Protein AF-A0A1E3VRV4-F1 (afdb_monomer_lite)

Secondary structure (DSSP, 8-state):
-HHHHHHHHHHHHHHHHHHHHHHHHHHHHHHHHHHHHHHH-SSHHHHHHHHHHHHHHHHHHHHHHHHHHHHHHHHHHHHHHHTTS--

Structure (mmCIF, N/CA/C/O backbone):
data_AF-A0A1E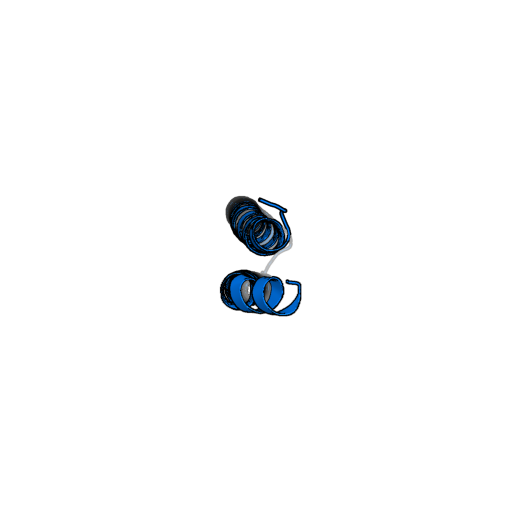3VRV4-F1
#
_entry.id   AF-A0A1E3VRV4-F1
#
loop_
_atom_site.group_PDB
_atom_site.id
_atom_site.type_symbol
_atom_site.label_atom_id
_atom_site.label_alt_id
_atom_site.label_comp_id
_atom_site.label_asym_id
_atom_site.label_entity_id
_atom_site.label_seq_id
_atom_site.pdbx_PDB_ins_code
_atom_site.Cartn_x
_atom_site.Cartn_y
_atom_site.Cartn_z
_atom_site.occupancy
_atom_site.B_iso_or_equiv
_atom_site.auth_seq_id
_atom_site.auth_comp_id
_atom_site.auth_asym_id
_atom_site.auth_atom_id
_atom_site.pdbx_PDB_model_num
ATOM 1 N N . MET A 1 1 ? -15.346 -4.628 31.994 1.00 69.12 1 MET A N 1
ATOM 2 C CA . MET A 1 1 ? -15.006 -3.425 31.200 1.00 69.12 1 MET A CA 1
ATOM 3 C C . MET A 1 1 ? -14.068 -3.779 30.048 1.00 69.12 1 MET A C 1
ATOM 5 O O . MET A 1 1 ? -14.485 -3.634 28.909 1.00 69.12 1 MET A O 1
ATOM 9 N N . LEU A 1 2 ? -12.901 -4.388 30.306 1.00 76.56 2 LEU A N 1
ATOM 10 C CA . LEU A 1 2 ? -11.962 -4.838 29.256 1.00 76.56 2 LEU A CA 1
ATOM 11 C C . LEU A 1 2 ? -12.579 -5.759 28.182 1.00 76.56 2 LEU A C 1
ATOM 13 O O . LEU A 1 2 ? -12.386 -5.518 26.998 1.00 76.56 2 LEU A O 1
AT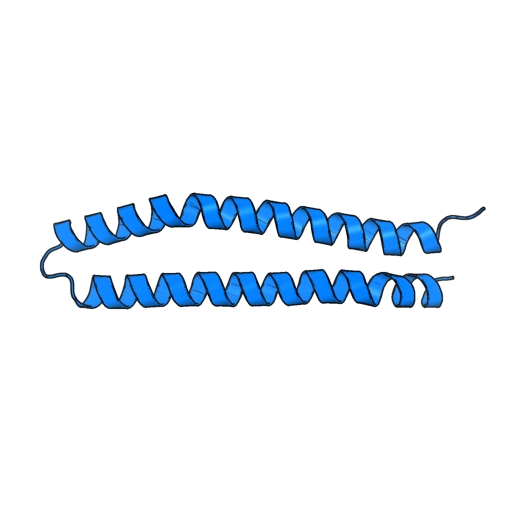OM 17 N N . GLY A 1 3 ? -13.381 -6.762 28.563 1.00 79.12 3 GLY A N 1
ATOM 18 C CA . GLY A 1 3 ? -14.021 -7.658 27.585 1.00 79.12 3 GLY A CA 1
ATOM 19 C C . GLY A 1 3 ? -14.972 -6.955 26.601 1.00 79.12 3 GLY A C 1
ATOM 20 O O . GLY A 1 3 ? -14.980 -7.291 25.423 1.00 79.12 3 GLY A O 1
ATOM 21 N N . ARG A 1 4 ? -15.718 -5.930 27.051 1.00 79.19 4 ARG A N 1
ATOM 22 C CA . ARG A 1 4 ? -16.581 -5.104 26.178 1.00 79.19 4 ARG A CA 1
ATOM 23 C C . ARG A 1 4 ? -15.769 -4.181 25.275 1.00 79.19 4 ARG A C 1
ATOM 25 O O . ARG A 1 4 ? -16.109 -4.055 24.107 1.00 79.19 4 ARG A O 1
ATOM 32 N N . SER A 1 5 ? -14.693 -3.596 25.805 1.00 78.81 5 SER A N 1
ATOM 33 C CA . SER A 1 5 ? -13.742 -2.782 25.037 1.00 78.81 5 SER A CA 1
ATOM 34 C C . SER A 1 5 ? -13.103 -3.563 23.891 1.00 78.81 5 SER A C 1
ATOM 36 O O . SER A 1 5 ? -13.083 -3.097 22.755 1.00 78.81 5 SER A O 1
ATOM 38 N N . LEU A 1 6 ? -12.655 -4.790 24.158 1.00 80.81 6 LEU A N 1
ATOM 39 C CA . LEU A 1 6 ? -12.085 -5.645 23.122 1.00 80.81 6 LEU A CA 1
ATOM 40 C C . LEU A 1 6 ? -13.141 -6.043 22.087 1.00 80.81 6 LEU A C 1
ATOM 42 O O . LEU A 1 6 ? -12.894 -5.900 20.895 1.00 80.81 6 LEU A O 1
ATOM 46 N N . GLN A 1 7 ? -14.330 -6.472 22.522 1.00 87.12 7 GLN A N 1
ATOM 47 C CA . GLN A 1 7 ? -15.412 -6.854 21.607 1.00 87.12 7 GLN A CA 1
ATOM 48 C C . GLN A 1 7 ? -15.859 -5.704 20.694 1.00 87.12 7 GLN A C 1
ATOM 50 O O . GLN A 1 7 ? -16.056 -5.927 19.502 1.00 87.12 7 GLN A O 1
ATOM 55 N N . SER A 1 8 ? -15.978 -4.476 21.206 1.00 83.50 8 SER A N 1
ATOM 56 C CA . SER A 1 8 ? -16.346 -3.321 20.377 1.00 83.50 8 SER A CA 1
ATOM 57 C C . SER A 1 8 ? -15.237 -2.908 19.411 1.00 83.50 8 SER A C 1
ATOM 59 O O . SER A 1 8 ? -15.518 -2.320 18.371 1.00 83.50 8 SER A O 1
ATOM 61 N N . ALA A 1 9 ? -13.977 -3.194 19.745 1.00 88.56 9 ALA A N 1
ATOM 62 C CA . ALA A 1 9 ? -12.822 -2.851 18.929 1.00 88.56 9 ALA A CA 1
ATOM 63 C C . ALA A 1 9 ? -12.541 -3.875 17.810 1.00 88.56 9 ALA A C 1
ATOM 65 O O . ALA A 1 9 ? -11.841 -3.533 16.857 1.00 88.56 9 ALA A O 1
ATOM 66 N N . VAL A 1 10 ? -13.096 -5.095 17.882 1.00 90.81 10 VAL A N 1
ATOM 67 C CA . VAL A 1 10 ? -12.892 -6.165 16.880 1.00 90.81 10 VAL A CA 1
ATOM 68 C C . VAL A 1 10 ? -13.209 -5.718 15.444 1.00 90.81 10 VAL A C 1
ATOM 70 O O . VAL A 1 10 ? -12.356 -5.928 14.583 1.00 90.81 10 VAL A O 1
ATOM 73 N N . PRO A 1 11 ? -14.354 -5.073 15.137 1.00 92.81 11 PRO A N 1
ATOM 74 C CA . PRO A 1 11 ? -14.642 -4.630 13.771 1.00 92.81 11 PRO A CA 1
ATOM 75 C C . PRO A 1 11 ? -13.614 -3.627 13.232 1.00 92.81 11 PRO A C 1
ATOM 77 O O . PRO A 1 11 ? -13.206 -3.715 12.076 1.00 92.81 11 PRO A O 1
ATOM 80 N N . ALA A 1 12 ? -13.150 -2.700 14.077 1.00 91.06 12 ALA A N 1
ATOM 81 C CA . ALA A 1 12 ? -12.140 -1.718 13.690 1.00 91.06 12 ALA A CA 1
ATOM 82 C C . ALA A 1 12 ? -10.753 -2.362 13.509 1.00 91.06 12 ALA A C 1
ATOM 84 O O . ALA A 1 12 ? -10.046 -2.028 12.561 1.00 91.06 12 ALA A O 1
ATOM 85 N N . ALA A 1 13 ? -10.391 -3.335 14.352 1.00 91.94 13 ALA A N 1
ATOM 86 C CA . ALA A 1 13 ? -9.173 -4.128 14.183 1.00 91.94 13 ALA A CA 1
ATOM 87 C C . ALA A 1 13 ? -9.198 -4.946 12.882 1.00 91.94 13 ALA A C 1
ATOM 89 O O . ALA A 1 13 ? -8.201 -5.004 12.164 1.00 91.94 13 ALA A O 1
ATOM 90 N N . LEU A 1 14 ? -10.348 -5.540 12.545 1.00 95.62 14 LEU A N 1
ATOM 91 C CA . LEU A 1 14 ? -10.532 -6.245 11.280 1.00 95.62 14 LEU A CA 1
ATOM 92 C C . LEU A 1 14 ? -10.350 -5.296 10.089 1.00 95.62 14 LEU A C 1
ATOM 94 O O . LEU A 1 14 ? -9.638 -5.645 9.156 1.00 95.62 14 LEU A O 1
ATOM 98 N N . ALA A 1 15 ? -10.915 -4.087 10.141 1.00 95.81 15 ALA A N 1
ATOM 99 C CA . ALA A 1 15 ? -10.740 -3.092 9.083 1.00 95.81 15 ALA A CA 1
ATOM 100 C C . ALA A 1 15 ? -9.265 -2.690 8.888 1.00 95.81 15 ALA A C 1
ATOM 102 O O . ALA A 1 15 ? -8.804 -2.594 7.751 1.00 95.81 15 ALA A O 1
ATOM 103 N N . VAL A 1 16 ? -8.510 -2.510 9.979 1.00 96.12 16 VAL A N 1
ATOM 104 C CA . VAL A 1 16 ? -7.057 -2.269 9.922 1.00 96.12 16 VAL A CA 1
ATOM 105 C C . VAL A 1 16 ? -6.333 -3.446 9.262 1.00 96.12 16 VAL A C 1
ATOM 107 O O . VAL A 1 16 ? -5.544 -3.238 8.342 1.00 96.12 16 VAL A O 1
ATOM 110 N N . ASN A 1 17 ? -6.625 -4.681 9.679 1.00 96.75 17 ASN A N 1
ATOM 111 C CA . ASN A 1 17 ? -5.986 -5.877 9.127 1.00 96.75 17 ASN A CA 1
ATOM 112 C C . ASN A 1 17 ? -6.287 -6.062 7.636 1.00 96.75 17 ASN A C 1
ATOM 114 O O . ASN A 1 17 ? -5.367 -6.298 6.856 1.00 96.75 17 ASN A O 1
ATOM 118 N N . THR A 1 18 ? -7.547 -5.905 7.226 1.00 97.44 18 THR A N 1
ATOM 119 C CA . THR A 1 18 ? -7.935 -5.943 5.811 1.00 97.44 18 THR A CA 1
ATOM 120 C C . THR A 1 18 ? -7.172 -4.888 5.022 1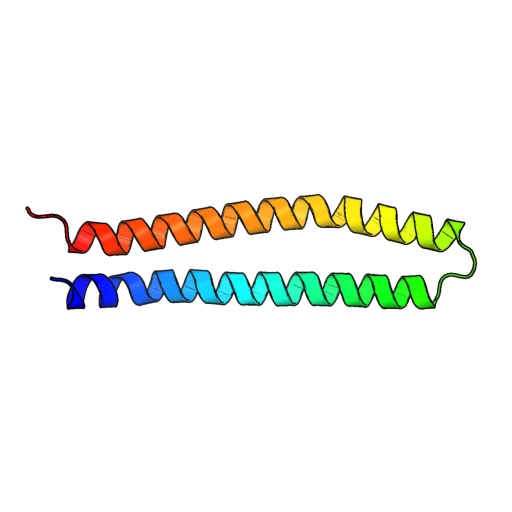.00 97.44 18 THR A C 1
ATOM 122 O O . THR A 1 18 ? -6.586 -5.200 3.989 1.00 97.44 18 THR A O 1
ATOM 125 N N . LYS A 1 19 ? -7.065 -3.662 5.552 1.00 97.31 19 LYS A N 1
ATOM 126 C CA . LYS A 1 19 ? -6.324 -2.598 4.876 1.00 97.31 19 LYS A CA 1
ATOM 127 C C . LYS A 1 19 ? -4.842 -2.928 4.698 1.00 97.31 19 LYS A C 1
ATOM 129 O O . LYS A 1 19 ? -4.276 -2.616 3.654 1.00 97.31 19 LYS A O 1
ATOM 134 N N . LEU A 1 20 ? -4.207 -3.556 5.687 1.00 97.25 20 LEU A N 1
ATOM 135 C CA . LEU A 1 20 ? -2.813 -4.000 5.579 1.00 97.25 20 LEU A CA 1
ATOM 136 C C . LEU A 1 20 ? -2.633 -5.054 4.481 1.00 97.25 20 LEU A C 1
ATOM 138 O O . LEU A 1 20 ? -1.668 -4.980 3.721 1.00 97.25 20 LEU A O 1
ATOM 142 N N . VAL A 1 21 ? -3.569 -6.000 4.367 1.00 97.94 21 VAL A N 1
ATOM 143 C CA . VAL A 1 21 ? -3.562 -7.006 3.293 1.00 97.94 21 VAL A CA 1
ATOM 144 C C . VAL A 1 21 ? -3.746 -6.345 1.926 1.00 97.94 21 VAL A C 1
ATOM 146 O O . VAL A 1 21 ? -2.987 -6.651 1.009 1.00 97.94 21 VAL A O 1
ATOM 149 N N . ASP A 1 22 ? -4.671 -5.391 1.796 1.00 96.81 22 ASP A N 1
ATOM 150 C CA . ASP A 1 22 ? -4.891 -4.653 0.546 1.00 96.81 22 ASP A CA 1
ATOM 151 C C . ASP A 1 22 ? -3.644 -3.862 0.120 1.00 96.81 22 ASP A C 1
ATOM 153 O O . ASP A 1 22 ? -3.265 -3.868 -1.053 1.00 96.81 22 ASP A O 1
ATOM 157 N N . ILE A 1 23 ? -2.972 -3.208 1.076 1.00 96.44 23 ILE A N 1
ATOM 158 C CA . ILE A 1 23 ? -1.702 -2.501 0.852 1.00 96.44 23 ILE A CA 1
ATOM 159 C C . ILE A 1 23 ? -0.635 -3.477 0.354 1.00 96.44 23 ILE A C 1
ATOM 161 O O . ILE A 1 23 ? 0.016 -3.218 -0.659 1.00 96.44 23 ILE A O 1
ATOM 165 N N . ALA A 1 24 ? -0.469 -4.610 1.039 1.00 97.00 24 ALA A N 1
ATOM 166 C CA . ALA A 1 24 ? 0.508 -5.621 0.656 1.00 97.00 24 ALA A CA 1
ATOM 167 C C . ALA A 1 24 ? 0.229 -6.156 -0.756 1.00 97.00 24 ALA A C 1
ATOM 169 O O . ALA A 1 24 ? 1.136 -6.204 -1.584 1.00 97.00 24 ALA A O 1
ATOM 170 N N . HIS A 1 25 ? -1.027 -6.487 -1.058 1.00 97.50 25 HIS A N 1
ATOM 171 C CA . HIS A 1 25 ? -1.439 -6.972 -2.371 1.00 97.50 25 HIS A CA 1
ATOM 172 C C . HIS A 1 25 ? -1.177 -5.939 -3.477 1.00 97.50 25 HIS A C 1
ATOM 174 O O . HIS A 1 25 ? -0.590 -6.273 -4.509 1.00 97.50 25 HIS A O 1
ATOM 180 N N . SER A 1 26 ? -1.550 -4.675 -3.251 1.00 95.00 26 SER A N 1
ATOM 181 C CA . SER A 1 26 ? -1.317 -3.582 -4.201 1.00 95.00 26 SER A CA 1
ATOM 182 C C . SER A 1 26 ? 0.174 -3.369 -4.474 1.00 95.00 26 SER A C 1
ATOM 184 O O . SER A 1 26 ? 0.569 -3.188 -5.624 1.00 95.00 26 SER A O 1
ATOM 186 N N . ASN A 1 27 ? 1.007 -3.393 -3.432 1.00 94.94 27 ASN A N 1
ATOM 187 C CA . ASN A 1 27 ? 2.433 -3.096 -3.556 1.00 94.94 27 ASN A CA 1
ATOM 188 C C . ASN A 1 27 ? 3.202 -4.268 -4.178 1.00 94.94 27 ASN A C 1
ATOM 190 O O . ASN A 1 27 ? 4.080 -4.049 -5.010 1.00 94.94 27 ASN A O 1
ATOM 194 N N . VAL A 1 28 ? 2.837 -5.512 -3.845 1.00 96.56 28 VAL A N 1
ATOM 195 C CA . VAL A 1 28 ? 3.389 -6.706 -4.505 1.00 96.56 28 VAL A CA 1
ATOM 196 C C . VAL A 1 28 ? 3.016 -6.725 -5.984 1.00 96.56 28 VAL A C 1
ATOM 198 O O . VAL A 1 28 ? 3.889 -6.949 -6.818 1.00 96.56 28 VAL A O 1
ATOM 201 N N . SER A 1 29 ? 1.756 -6.442 -6.326 1.00 96.12 29 SER A N 1
ATOM 202 C CA . SER A 1 29 ? 1.309 -6.410 -7.724 1.00 96.12 29 SER A CA 1
ATOM 203 C C . SER A 1 29 ? 2.082 -5.370 -8.538 1.00 96.12 29 SER A C 1
ATOM 205 O O . SER A 1 29 ? 2.636 -5.703 -9.583 1.00 96.12 29 SER A O 1
ATOM 207 N N . ALA A 1 30 ? 2.207 -4.144 -8.018 1.00 95.12 30 ALA A N 1
ATOM 208 C CA . ALA A 1 30 ? 2.966 -3.078 -8.671 1.00 95.12 30 ALA A CA 1
ATOM 209 C C . ALA A 1 30 ? 4.464 -3.417 -8.801 1.00 95.12 30 ALA A C 1
ATOM 211 O O . ALA A 1 30 ? 5.084 -3.139 -9.826 1.00 95.12 30 ALA A O 1
ATOM 212 N N . GLY A 1 31 ? 5.057 -4.041 -7.778 1.00 95.56 31 GLY A N 1
ATOM 213 C CA . GLY A 1 31 ? 6.453 -4.477 -7.816 1.00 95.56 31 GLY A CA 1
ATOM 214 C C . GLY A 1 31 ? 6.707 -5.589 -8.838 1.00 95.56 31 GLY A C 1
ATOM 215 O O . GLY A 1 31 ? 7.724 -5.566 -9.527 1.00 95.56 31 GLY A O 1
ATOM 216 N N . LEU A 1 32 ? 5.780 -6.542 -8.973 1.00 97.94 32 LEU A N 1
ATOM 217 C CA . LEU A 1 32 ? 5.857 -7.603 -9.982 1.00 97.94 32 LEU A CA 1
ATOM 218 C C . LEU A 1 32 ? 5.688 -7.057 -11.403 1.00 97.94 32 LEU A C 1
ATOM 220 O O . LEU A 1 32 ? 6.383 -7.512 -12.309 1.00 97.94 32 LEU A O 1
ATOM 224 N N . GLU A 1 33 ? 4.806 -6.076 -11.596 1.00 96.75 33 GLU A N 1
ATOM 225 C CA . GLU A 1 33 ? 4.662 -5.362 -12.868 1.00 96.75 33 GLU A CA 1
ATOM 226 C C . GLU A 1 33 ? 5.967 -4.651 -13.248 1.00 96.75 33 GLU A C 1
ATOM 228 O O . GLU A 1 33 ? 6.503 -4.895 -14.328 1.00 96.75 33 GLU A O 1
ATOM 233 N N . LEU A 1 34 ? 6.570 -3.901 -12.318 1.00 97.50 34 LEU A N 1
ATOM 234 C CA . LEU A 1 34 ? 7.883 -3.294 -12.543 1.00 97.50 34 LEU A CA 1
ATOM 235 C C . LEU A 1 34 ? 8.956 -4.346 -12.856 1.00 97.50 34 LEU A C 1
ATOM 237 O O . LEU A 1 34 ? 9.757 -4.154 -13.766 1.00 97.50 34 LEU A O 1
ATOM 241 N N . ALA A 1 35 ? 9.001 -5.454 -12.112 1.00 98.06 35 ALA A N 1
ATOM 242 C CA . ALA A 1 35 ? 9.984 -6.512 -12.336 1.00 98.06 35 ALA A CA 1
ATOM 243 C C . ALA A 1 35 ? 9.841 -7.138 -13.732 1.00 98.06 35 ALA A C 1
ATOM 245 O O . ALA A 1 35 ? 10.847 -7.387 -14.400 1.00 98.06 35 ALA A O 1
ATOM 246 N N . ARG A 1 36 ? 8.602 -7.351 -14.191 1.00 98.25 36 ARG A N 1
ATOM 247 C CA . ARG A 1 36 ? 8.303 -7.813 -15.550 1.00 98.25 36 ARG A CA 1
ATOM 248 C C . ARG A 1 36 ? 8.819 -6.824 -16.593 1.00 98.25 36 ARG A C 1
ATOM 250 O O . ARG A 1 36 ? 9.477 -7.247 -17.542 1.00 98.25 36 ARG A O 1
ATOM 257 N N . ASP A 1 37 ? 8.549 -5.537 -16.410 1.00 97.62 37 ASP A N 1
ATOM 258 C CA . ASP A 1 37 ? 8.961 -4.505 -17.361 1.00 97.62 37 ASP A CA 1
ATOM 259 C C . ASP A 1 37 ? 10.487 -4.350 -17.401 1.00 97.62 37 ASP A C 1
ATOM 261 O O . ASP A 1 37 ? 11.082 -4.270 -18.475 1.00 97.62 37 ASP A O 1
ATOM 265 N N . LEU A 1 38 ? 11.147 -4.398 -16.240 1.00 98.31 38 LEU A N 1
ATOM 266 C CA . LEU A 1 38 ? 12.607 -4.371 -16.134 1.00 98.31 38 LEU A CA 1
ATOM 267 C C . LEU A 1 38 ? 13.258 -5.583 -16.803 1.00 98.31 38 LEU A C 1
ATOM 269 O O . LEU A 1 38 ? 14.269 -5.425 -17.483 1.00 98.31 38 LEU A O 1
ATOM 273 N N . ALA A 1 39 ? 12.683 -6.778 -16.653 1.00 97.81 39 ALA A N 1
ATOM 274 C CA . ALA A 1 39 ? 13.173 -7.978 -17.330 1.00 97.81 39 ALA A CA 1
ATOM 275 C C . ALA A 1 39 ? 13.056 -7.881 -18.865 1.00 97.81 39 ALA A C 1
ATOM 277 O O . ALA A 1 39 ? 13.819 -8.528 -19.580 1.00 97.81 39 ALA A O 1
ATOM 278 N N . GLY A 1 40 ? 12.116 -7.074 -19.369 1.00 97.88 40 GLY A N 1
ATOM 279 C CA . GLY A 1 40 ? 11.947 -6.784 -20.794 1.00 97.88 40 GLY A CA 1
ATOM 280 C C . GLY A 1 40 ? 12.789 -5.615 -21.321 1.00 97.88 40 GLY A C 1
ATOM 281 O O . GLY A 1 40 ? 12.847 -5.423 -22.539 1.00 97.88 40 GLY A O 1
ATOM 282 N N . ALA A 1 41 ? 13.437 -4.839 -20.446 1.00 98.31 41 ALA A N 1
ATOM 283 C CA . ALA A 1 41 ? 14.178 -3.646 -20.835 1.00 98.31 41 ALA A CA 1
ATOM 284 C C . ALA A 1 41 ? 15.430 -4.002 -21.650 1.00 98.31 41 ALA A C 1
ATOM 286 O O . ALA A 1 41 ? 16.255 -4.825 -21.253 1.00 98.31 41 ALA A O 1
ATOM 287 N N . LYS A 1 42 ? 15.613 -3.334 -22.790 1.00 98.00 42 LYS A N 1
ATOM 288 C CA . LYS A 1 42 ? 16.724 -3.598 -23.719 1.00 98.00 42 LYS A CA 1
ATOM 289 C C . LYS A 1 42 ? 17.961 -2.768 -23.409 1.00 98.00 42 LYS A C 1
ATOM 291 O O . LYS A 1 42 ? 19.044 -3.061 -23.911 1.00 98.00 42 LYS A O 1
ATOM 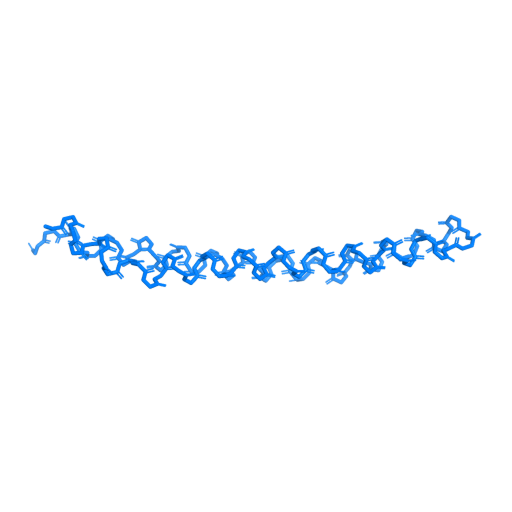296 N N . THR A 1 43 ? 17.803 -1.697 -22.631 1.00 98.25 43 THR A N 1
ATOM 297 C CA . THR A 1 43 ? 18.885 -0.762 -22.305 1.00 98.25 43 THR A CA 1
ATOM 298 C C . THR A 1 43 ? 18.794 -0.266 -20.859 1.00 98.25 43 THR A C 1
ATOM 300 O O . THR A 1 43 ? 17.692 -0.161 -20.314 1.00 98.25 43 THR A O 1
ATOM 303 N N . PRO A 1 44 ? 19.921 0.148 -20.248 1.00 97.75 44 PRO A N 1
ATOM 304 C CA . PRO A 1 44 ? 19.908 0.786 -18.929 1.00 97.75 44 PRO A CA 1
ATOM 305 C C . PRO A 1 44 ? 19.031 2.045 -18.866 1.00 97.75 44 PRO A C 1
ATOM 307 O O . PRO A 1 44 ? 18.393 2.307 -17.851 1.00 97.75 44 PRO A O 1
ATOM 310 N N . MET A 1 45 ? 18.961 2.814 -19.958 1.00 98.06 45 MET A N 1
ATOM 311 C CA . MET A 1 45 ? 18.137 4.026 -20.032 1.00 98.06 45 MET A CA 1
ATOM 312 C C . MET A 1 45 ? 16.635 3.708 -20.004 1.00 98.06 45 MET A C 1
ATOM 314 O O . MET A 1 45 ? 15.856 4.427 -19.381 1.00 98.06 45 MET A O 1
ATOM 318 N N . GLU A 1 46 ? 16.218 2.626 -20.662 1.00 98.12 46 GLU A N 1
ATOM 319 C CA . GLU A 1 46 ? 14.841 2.129 -20.603 1.00 98.12 46 GLU A CA 1
ATOM 320 C C . GLU A 1 46 ? 14.491 1.648 -19.191 1.00 98.12 46 GLU A C 1
ATOM 322 O O . GLU A 1 46 ? 13.485 2.084 -18.634 1.00 98.12 46 GLU A O 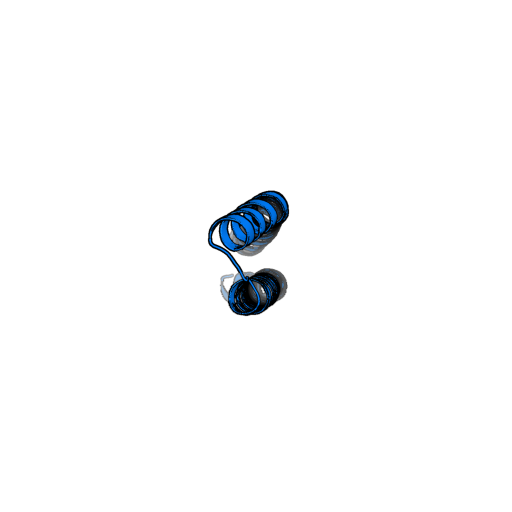1
ATOM 327 N N . ALA A 1 47 ? 15.373 0.864 -18.562 1.00 97.81 47 ALA A N 1
ATOM 328 C CA . ALA A 1 47 ? 15.206 0.430 -17.175 1.00 97.81 47 ALA A CA 1
ATOM 329 C C . ALA A 1 47 ? 15.099 1.617 -16.197 1.00 97.81 47 ALA A C 1
ATOM 331 O O . ALA A 1 47 ? 14.240 1.630 -15.316 1.00 97.81 47 ALA A O 1
ATOM 332 N N . MET A 1 48 ? 15.920 2.658 -16.382 1.00 98.00 48 MET A N 1
ATOM 333 C CA . MET A 1 48 ? 15.858 3.876 -15.570 1.00 98.00 48 MET A CA 1
ATOM 334 C C . MET A 1 48 ? 14.514 4.601 -15.728 1.00 98.00 48 MET A C 1
ATOM 336 O O . MET A 1 48 ? 13.931 5.032 -14.734 1.00 98.00 48 MET A O 1
ATOM 340 N N . ARG A 1 49 ? 13.992 4.712 -16.956 1.00 97.75 49 ARG A N 1
ATOM 341 C CA . ARG A 1 49 ? 12.676 5.321 -17.216 1.00 97.75 49 ARG A CA 1
ATOM 342 C C . ARG A 1 49 ? 11.544 4.549 -16.542 1.00 97.75 49 ARG A C 1
ATOM 344 O O . ARG A 1 49 ? 10.688 5.181 -15.929 1.00 97.75 49 ARG A O 1
ATOM 351 N N . LEU A 1 50 ? 11.571 3.217 -16.612 1.00 98.06 50 LEU A N 1
ATOM 352 C CA . LEU A 1 50 ? 10.604 2.352 -15.929 1.00 98.06 50 LEU A CA 1
ATOM 353 C C . LEU A 1 50 ? 10.644 2.559 -14.409 1.00 98.06 50 LEU A C 1
ATOM 355 O O . LEU A 1 50 ? 9.603 2.764 -13.789 1.00 98.06 50 LEU A O 1
ATOM 359 N N . GLY A 1 51 ? 11.841 2.607 -13.817 1.00 96.12 51 GLY A N 1
ATOM 360 C CA . GLY A 1 51 ? 12.007 2.861 -12.385 1.00 96.12 51 GLY A CA 1
ATOM 361 C C . GLY A 1 51 ? 11.477 4.231 -11.946 1.00 96.12 51 GLY A C 1
ATOM 362 O O . GLY A 1 51 ? 10.775 4.330 -10.940 1.00 96.12 51 GLY A O 1
ATOM 363 N 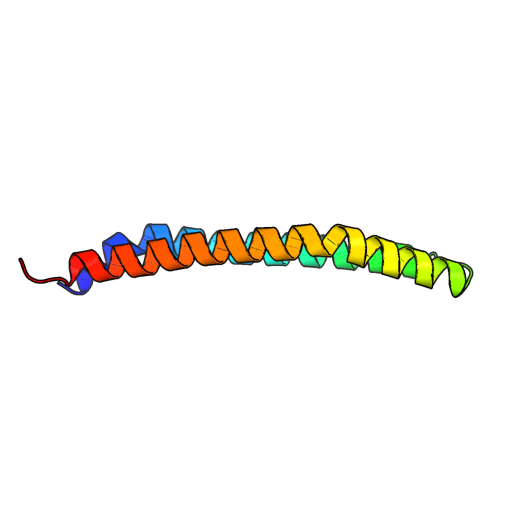N . VAL A 1 52 ? 11.764 5.292 -12.709 1.00 96.69 52 VAL A N 1
ATOM 364 C CA . VAL A 1 52 ? 11.247 6.642 -12.419 1.00 96.69 52 VAL A CA 1
ATOM 365 C C . VAL A 1 52 ? 9.724 6.683 -12.538 1.00 96.69 52 VAL A C 1
ATOM 367 O O . VAL A 1 52 ? 9.066 7.216 -11.645 1.00 96.69 52 VAL A O 1
ATOM 370 N N . ALA A 1 53 ? 9.160 6.108 -13.603 1.00 95.31 53 ALA A N 1
ATOM 371 C CA . ALA A 1 53 ? 7.715 6.069 -13.812 1.00 95.31 53 ALA A CA 1
ATOM 372 C C . ALA A 1 53 ? 7.000 5.311 -12.685 1.00 95.31 53 ALA A C 1
ATOM 374 O O . ALA A 1 53 ? 6.015 5.812 -12.141 1.00 95.31 53 ALA A O 1
ATOM 375 N N . TYR A 1 54 ? 7.536 4.154 -12.280 1.00 95.38 54 TYR A N 1
ATOM 376 C CA . TYR A 1 54 ? 7.039 3.401 -11.133 1.00 95.38 54 TYR A CA 1
ATOM 377 C C . TYR A 1 54 ? 6.993 4.270 -9.879 1.00 95.38 54 TYR A C 1
ATOM 379 O O . TYR A 1 54 ? 5.928 4.434 -9.291 1.00 95.38 54 TYR A O 1
ATOM 387 N N . TRP A 1 55 ? 8.111 4.891 -9.492 1.00 94.44 55 TRP A N 1
ATOM 388 C CA . TRP A 1 55 ? 8.154 5.679 -8.260 1.00 94.44 55 TRP A CA 1
ATOM 389 C C . TRP A 1 55 ? 7.245 6.906 -8.311 1.00 94.44 55 TRP A C 1
ATOM 391 O O . TRP A 1 55 ? 6.555 7.184 -7.331 1.00 94.44 55 TRP A O 1
ATOM 401 N N . PHE A 1 56 ? 7.182 7.606 -9.446 1.00 92.31 56 PHE A N 1
ATOM 402 C CA . PHE A 1 56 ? 6.306 8.767 -9.604 1.00 92.31 56 PHE A CA 1
ATOM 403 C C . PHE A 1 56 ? 4.829 8.394 -9.420 1.00 92.31 56 PHE A C 1
ATOM 405 O O . PHE A 1 56 ? 4.101 9.080 -8.703 1.00 92.31 56 PHE A O 1
ATOM 412 N N . ASN A 1 57 ? 4.413 7.260 -9.986 1.00 86.81 57 ASN A N 1
ATOM 413 C CA . ASN A 1 57 ? 3.050 6.752 -9.852 1.00 86.81 57 ASN A CA 1
ATOM 414 C C . ASN A 1 57 ? 2.778 6.162 -8.456 1.00 86.81 57 ASN A C 1
ATOM 416 O O . ASN A 1 57 ? 1.661 6.259 -7.945 1.00 86.81 57 ASN A O 1
ATOM 420 N N . HIS A 1 58 ? 3.787 5.577 -7.806 1.00 91.94 58 HIS A N 1
ATOM 421 C CA . HIS A 1 58 ? 3.617 4.866 -6.538 1.00 91.94 58 HIS A CA 1
ATOM 422 C C . HIS A 1 58 ? 3.664 5.782 -5.303 1.00 91.94 58 HIS A C 1
ATOM 424 O O . HIS A 1 58 ? 3.052 5.465 -4.283 1.00 91.94 58 HIS A O 1
ATOM 430 N N . MET A 1 59 ? 4.305 6.956 -5.379 1.00 89.75 59 MET A N 1
ATOM 431 C CA . MET A 1 59 ? 4.341 7.920 -4.265 1.00 89.75 59 MET A CA 1
ATOM 432 C C . MET A 1 59 ? 2.938 8.349 -3.800 1.00 89.75 59 MET A C 1
ATOM 434 O O . MET A 1 59 ? 2.672 8.405 -2.597 1.00 89.75 59 MET A O 1
ATOM 438 N N . GLY A 1 60 ? 2.019 8.605 -4.738 1.00 89.81 60 GLY A N 1
ATOM 439 C CA . GLY A 1 60 ? 0.636 8.973 -4.414 1.00 89.81 60 GLY A CA 1
ATOM 440 C C . GLY A 1 60 ? -0.147 7.834 -3.751 1.00 89.81 60 GLY A C 1
ATOM 441 O O . GLY A 1 60 ? -0.925 8.068 -2.819 1.00 89.81 60 GLY A O 1
ATOM 442 N N . ALA A 1 61 ? 0.103 6.593 -4.182 1.00 90.81 61 ALA A N 1
ATOM 443 C CA . ALA A 1 61 ? -0.490 5.403 -3.581 1.00 90.81 61 ALA A CA 1
ATOM 444 C C . ALA A 1 61 ? -0.015 5.228 -2.133 1.00 90.81 61 ALA A C 1
ATOM 446 O O . ALA A 1 61 ? -0.848 5.142 -1.235 1.00 90.81 61 ALA A O 1
ATOM 447 N N . VAL A 1 62 ? 1.297 5.295 -1.880 1.00 92.06 62 VAL A N 1
ATOM 448 C CA . VAL A 1 62 ? 1.874 5.165 -0.528 1.00 92.06 62 VAL A CA 1
ATOM 449 C C . VAL A 1 62 ? 1.320 6.226 0.425 1.00 92.06 62 VAL A C 1
ATOM 451 O O . VAL A 1 62 ? 0.909 5.909 1.541 1.00 92.06 62 VAL A O 1
ATOM 454 N N . GLN A 1 63 ? 1.239 7.487 -0.010 1.00 94.75 63 GLN A N 1
ATOM 455 C CA . GLN A 1 63 ? 0.683 8.558 0.820 1.00 94.75 63 GLN A CA 1
ATOM 456 C C . GLN A 1 63 ? -0.800 8.326 1.154 1.00 94.75 63 GLN A C 1
ATOM 458 O O . GLN A 1 63 ? -1.257 8.639 2.255 1.00 94.75 63 GLN A O 1
ATOM 463 N N . THR A 1 64 ? -1.574 7.814 0.200 1.00 95.31 64 THR A N 1
ATOM 464 C CA . THR A 1 64 ? -3.000 7.517 0.394 1.00 95.31 64 THR A CA 1
ATOM 465 C C . THR A 1 64 ? -3.184 6.340 1.347 1.00 95.31 64 THR A C 1
ATOM 467 O O . THR A 1 64 ? -3.885 6.475 2.347 1.00 95.31 64 THR A O 1
ATOM 470 N N . GLN A 1 65 ? -2.453 5.249 1.117 1.00 96.19 65 GLN A N 1
ATOM 471 C CA . GLN A 1 65 ? -2.425 4.071 1.981 1.00 96.19 65 GLN A CA 1
ATOM 472 C C . GLN A 1 65 ? -2.071 4.436 3.432 1.00 96.19 65 GLN A C 1
ATOM 474 O O . GLN A 1 65 ? -2.746 3.991 4.360 1.00 96.19 65 GLN A O 1
ATOM 479 N N . ALA A 1 66 ? -1.061 5.290 3.636 1.00 95.56 66 ALA A N 1
ATOM 480 C CA . ALA A 1 66 ? -0.649 5.744 4.963 1.00 95.56 66 ALA A CA 1
ATOM 481 C C . ALA A 1 66 ? -1.747 6.549 5.678 1.00 95.56 66 ALA A C 1
ATOM 483 O O . ALA A 1 66 ? -2.022 6.304 6.853 1.00 95.56 66 ALA A O 1
ATOM 484 N N . ARG A 1 67 ? -2.412 7.478 4.975 1.00 97.62 67 ARG A N 1
ATOM 485 C CA . ARG A 1 67 ? -3.515 8.279 5.538 1.00 97.62 67 ARG A CA 1
ATOM 486 C C . ARG A 1 67 ? -4.715 7.417 5.922 1.00 97.62 67 ARG A C 1
ATOM 488 O O . ARG A 1 67 ? -5.299 7.608 6.987 1.00 97.62 67 ARG A O 1
ATOM 495 N N . GLU A 1 68 ? -5.072 6.458 5.077 1.00 96.69 68 GLU A N 1
ATOM 496 C CA . GLU A 1 68 ? -6.184 5.543 5.340 1.00 96.69 68 GLU A CA 1
ATOM 497 C C . GLU A 1 68 ? -5.880 4.623 6.526 1.00 96.69 68 GLU A C 1
ATOM 499 O O . GLU A 1 68 ? -6.706 4.488 7.430 1.00 96.69 68 GLU A O 1
ATOM 504 N N . LEU A 1 69 ? -4.670 4.057 6.585 1.00 96.69 69 LEU A N 1
ATOM 505 C CA . LEU A 1 69 ? -4.238 3.228 7.710 1.00 96.69 69 LEU A CA 1
ATOM 506 C C . LEU A 1 69 ? -4.198 4.025 9.023 1.00 96.69 69 LEU A C 1
ATOM 508 O O . LEU A 1 69 ? -4.647 3.525 10.056 1.00 96.69 69 LEU A O 1
ATOM 512 N N . GLN A 1 70 ? -3.714 5.271 8.991 1.00 96.69 70 GLN A N 1
ATOM 513 C CA . GLN A 1 70 ? -3.736 6.174 10.143 1.00 96.69 70 GLN A CA 1
ATOM 514 C C . GLN A 1 70 ? -5.170 6.421 10.631 1.00 96.69 70 GLN A C 1
ATOM 516 O O . GLN A 1 70 ? -5.435 6.319 11.829 1.00 96.69 70 GLN A O 1
ATOM 521 N N . SER A 1 71 ? -6.097 6.722 9.716 1.00 97.69 71 SER A N 1
ATOM 522 C CA . SER A 1 71 ? -7.504 6.974 10.045 1.00 97.69 71 SER A CA 1
ATOM 523 C C . SER A 1 71 ? -8.162 5.761 10.711 1.00 97.69 71 SER A C 1
ATOM 525 O O . SER A 1 71 ? -8.758 5.892 11.784 1.00 97.69 71 SER A O 1
ATOM 527 N N . LEU A 1 72 ? -7.986 4.568 10.133 1.00 96.75 72 LEU A N 1
ATOM 528 C CA . LEU A 1 72 ? -8.522 3.320 10.683 1.00 96.75 72 LEU A CA 1
ATOM 529 C C . LEU A 1 72 ? -7.912 2.985 12.049 1.00 96.75 72 LEU A C 1
ATOM 531 O O . LEU A 1 72 ? -8.628 2.602 12.974 1.00 96.75 72 LEU A O 1
ATOM 535 N N . SER A 1 73 ? -6.604 3.193 12.205 1.00 93.06 73 SER A N 1
ATOM 536 C CA . SER A 1 73 ? -5.903 2.944 13.470 1.00 93.06 73 SER A CA 1
ATOM 537 C C . SER A 1 73 ? -6.380 3.887 14.577 1.00 93.06 73 SER A C 1
ATOM 539 O O . SER A 1 73 ? -6.626 3.452 15.701 1.00 93.06 73 SER A O 1
ATOM 541 N N . ALA A 1 74 ? -6.586 5.170 14.262 1.00 95.31 74 ALA A N 1
ATOM 542 C CA . ALA A 1 74 ? -7.143 6.138 15.204 1.00 95.31 74 ALA A CA 1
ATOM 543 C C . ALA A 1 74 ? -8.576 5.767 15.624 1.00 95.31 74 ALA A C 1
ATOM 545 O O . ALA A 1 74 ? -8.914 5.848 16.807 1.00 95.31 74 ALA A O 1
ATOM 546 N N . ALA A 1 75 ? -9.407 5.311 14.681 1.00 91.94 75 ALA A N 1
ATOM 547 C CA . ALA A 1 75 ? -10.759 4.839 14.972 1.00 91.94 75 ALA A CA 1
ATOM 548 C C . ALA A 1 75 ? -10.756 3.597 15.879 1.00 91.94 75 ALA A C 1
ATOM 550 O O . ALA A 1 75 ? -11.554 3.516 16.818 1.00 91.94 75 ALA A O 1
ATOM 551 N N . TRP A 1 76 ? -9.837 2.658 15.645 1.00 91.31 76 TRP A N 1
ATOM 552 C CA . TRP A 1 76 ? -9.665 1.478 16.490 1.00 91.31 76 TRP A CA 1
ATOM 553 C C . TRP A 1 76 ? -9.278 1.851 17.925 1.00 91.31 76 TRP A C 1
ATOM 555 O O . TRP A 1 76 ? -9.965 1.445 18.865 1.00 91.31 76 TRP A O 1
ATOM 565 N N . VAL A 1 77 ? -8.255 2.698 18.100 1.00 90.38 77 VAL A N 1
ATOM 566 C CA . VAL A 1 77 ? -7.813 3.173 19.423 1.00 90.38 77 VAL A CA 1
ATOM 567 C C . VAL A 1 77 ? -8.934 3.915 20.147 1.00 90.38 77 VAL A C 1
ATOM 569 O O . VAL A 1 77 ? -9.185 3.650 21.325 1.00 90.38 77 VAL A O 1
ATOM 572 N N . LYS A 1 78 ? -9.652 4.806 19.451 1.00 90.38 78 LYS A N 1
ATOM 573 C CA . LYS A 1 78 ? -10.796 5.531 20.017 1.00 90.38 78 LYS A CA 1
ATOM 574 C C . LYS A 1 78 ? -11.875 4.568 20.515 1.00 90.38 78 LYS A C 1
ATOM 576 O O . LYS A 1 78 ? -12.294 4.665 21.664 1.00 90.38 78 LYS A O 1
ATOM 581 N N . THR A 1 79 ? -12.268 3.607 19.681 1.00 87.62 79 THR A N 1
ATOM 582 C CA . THR A 1 79 ? -13.314 2.624 20.008 1.00 87.62 79 THR A CA 1
ATOM 583 C C . THR A 1 79 ? -12.927 1.754 21.201 1.00 87.62 79 THR A C 1
ATOM 585 O O . THR A 1 79 ? -13.761 1.490 22.066 1.00 87.62 79 THR A O 1
ATOM 588 N N . ALA A 1 80 ? -11.661 1.337 21.280 1.00 84.50 80 ALA A N 1
ATOM 589 C CA . ALA A 1 80 ? -11.150 0.612 22.435 1.00 84.50 80 ALA A CA 1
ATOM 590 C C . ALA A 1 80 ? -11.203 1.483 23.702 1.00 84.50 80 ALA A C 1
ATOM 592 O O . ALA A 1 80 ? -11.666 1.019 24.742 1.00 84.50 80 ALA A O 1
ATOM 593 N N . SER A 1 81 ? -10.793 2.751 23.605 1.00 84.38 81 SER A N 1
ATOM 594 C CA . SER A 1 81 ? -10.671 3.680 24.738 1.00 84.38 81 SER A CA 1
ATOM 595 C C . SER A 1 81 ? -12.018 4.116 25.318 1.00 84.38 81 SER A C 1
ATOM 597 O O . SER A 1 81 ? -12.170 4.187 26.538 1.00 84.38 81 SER A O 1
ATOM 599 N N . ASP A 1 82 ? -13.017 4.371 24.471 1.00 84.56 82 ASP A N 1
ATOM 600 C CA . ASP A 1 82 ? -14.342 4.843 24.899 1.00 84.56 82 ASP A CA 1
ATOM 601 C C . ASP A 1 82 ? -15.079 3.825 25.789 1.00 84.56 82 ASP A C 1
ATOM 603 O O . ASP A 1 82 ? -15.919 4.202 26.598 1.00 84.56 82 ASP A O 1
ATOM 607 N N . GLN A 1 83 ? -14.715 2.543 25.721 1.00 77.50 83 GLN A N 1
ATOM 608 C CA . GLN A 1 83 ? -15.303 1.479 26.544 1.00 77.50 83 GLN A CA 1
ATOM 609 C C . GLN A 1 83 ? -14.625 1.269 27.909 1.00 77.50 83 GLN A C 1
ATOM 611 O O . GLN A 1 83 ? -15.087 0.449 28.709 1.00 77.50 83 GLN A O 1
ATOM 616 N N . ILE A 1 84 ? -13.505 1.949 28.165 1.00 76.12 84 ILE A N 1
ATOM 617 C CA . ILE A 1 84 ? -12.733 1.848 29.418 1.00 76.12 84 ILE A CA 1
ATOM 618 C C . ILE A 1 84 ? -12.817 3.162 30.213 1.00 76.12 84 ILE A C 1
ATOM 620 O O . ILE A 1 84 ? -12.403 3.213 31.369 1.00 76.12 84 ILE A O 1
ATOM 624 N N . ARG A 1 85 ? -13.367 4.227 29.614 1.00 74.00 85 ARG A N 1
ATOM 625 C CA . ARG A 1 85 ? -13.539 5.528 30.262 1.00 74.00 85 ARG A CA 1
ATOM 626 C C . ARG A 1 85 ? -14.618 5.426 31.363 1.00 74.00 85 ARG A C 1
ATOM 628 O O . ARG A 1 85 ? -15.707 4.933 31.066 1.00 74.00 85 ARG A O 1
ATOM 635 N N . PRO A 1 86 ? -14.343 5.834 32.618 1.00 56.22 86 PRO A N 1
ATOM 636 C CA . PRO A 1 86 ? -15.374 5.899 33.654 1.00 56.22 86 PRO A CA 1
ATOM 637 C C . PRO A 1 86 ? -16.395 7.001 33.316 1.00 56.22 86 PRO A C 1
ATOM 639 O O . PRO A 1 86 ? -16.019 8.001 32.700 1.00 56.22 86 PRO A O 1
ATOM 642 N N . LEU A 1 87 ? -17.668 6.767 33.672 1.00 59.38 87 LEU A N 1
ATOM 643 C CA . LEU A 1 87 ? -18.759 7.751 33.575 1.00 59.38 87 LEU A CA 1
ATOM 644 C C . LEU A 1 87 ? -18.449 9.007 34.395 1.00 59.38 87 LEU A C 1
ATOM 646 O O . LEU A 1 87 ? -17.912 8.841 35.514 1.00 59.38 87 LEU A O 1
#

pLDDT: mean 91.92, std 8.42, range [56.22, 98.31]

Foldseek 3Di:
DQVVLVVQLVVLVVVLVVLVVVLVVVVVVLVVVLVVQCVVDPDPVSNVVSVVVSCVVCVVVVVVSVVVSVVSVVVSVVSSVVVVDDD

Sequence (87 aa):
MLGRSLQSAVPAALAVNTKLVDIAHSNVSAGLELARDLAGAKTPMEAMRLGVAYWFNHMGAVQTQARELQSLSAAWVKTASDQIRPL

InterPro domains:
  IPR018968 Phasin [PF09361] (4-81)

Organism: NCBI:txid1774970

Radius of gyration: 19.71 Å; chains: 1; bounding box: 39×17×57 Å